Protein AF-A0A920E6V8-F1 (afdb_monomer_lite)

pLDDT: mean 83.41, std 9.69, range [48.25, 93.94]

Radius of gyration: 16.54 Å; chains: 1; bounding box: 35×21×46 Å

Sequence (73 aa):
MNSEYSYPINIGNDDEVTINEIASTLISILNSQSKVIYNDLPEDDPLKGNLIYIAKKILNWAPKIDKKMVLRC

Structure (mmCIF, N/CA/C/O backbone):
data_AF-A0A920E6V8-F1
#
_entry.id   AF-A0A920E6V8-F1
#
loop_
_atom_site.group_PDB
_atom_site.id
_atom_site.type_symbol
_atom_site.label_atom_id
_atom_site.label_alt_id
_atom_site.label_comp_id
_atom_site.label_asym_id
_atom_site.label_entity_id
_atom_site.label_seq_id
_atom_site.pdbx_PDB_ins_code
_atom_site.Cartn_x
_atom_site.Cartn_y
_atom_site.Cartn_z
_atom_site.occupancy
_atom_site.B_iso_or_equiv
_atom_site.auth_seq_id
_atom_site.auth_comp_id
_atom_site.auth_asym_id
_atom_site.auth_atom_id
_atom_site.pdbx_PDB_model_num
ATOM 1 N N . M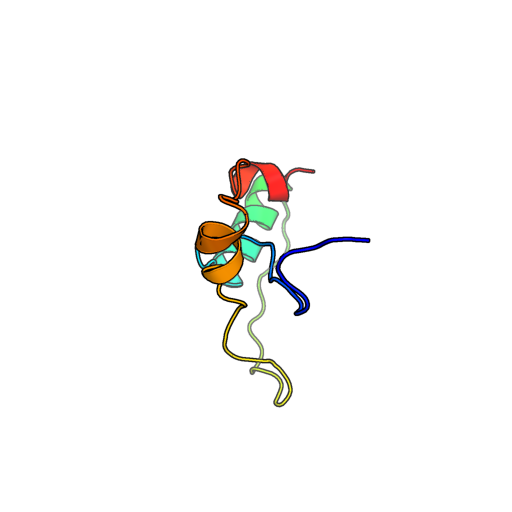ET A 1 1 ? 12.395 17.761 -26.502 1.00 48.25 1 MET A N 1
ATOM 2 C CA . MET A 1 1 ? 11.696 16.664 -25.803 1.00 48.25 1 MET A CA 1
ATOM 3 C C . MET A 1 1 ? 12.126 15.370 -26.465 1.00 48.25 1 MET A C 1
ATOM 5 O O . MET A 1 1 ? 11.533 15.000 -27.462 1.00 48.25 1 MET A O 1
ATOM 9 N N . ASN A 1 2 ? 13.192 14.745 -25.967 1.00 60.47 2 ASN A N 1
ATOM 10 C CA . ASN A 1 2 ? 13.646 13.444 -26.457 1.00 60.47 2 ASN A CA 1
ATOM 11 C C . ASN A 1 2 ? 13.580 12.493 -25.266 1.00 60.47 2 ASN A C 1
ATOM 13 O O . ASN A 1 2 ? 14.505 12.457 -24.458 1.00 60.47 2 ASN A O 1
ATOM 17 N N . SER A 1 3 ? 12.446 11.820 -25.095 1.00 70.69 3 SER A N 1
ATOM 18 C CA . SER A 1 3 ? 12.370 10.653 -24.226 1.00 70.69 3 SER A CA 1
ATOM 19 C C . SER A 1 3 ? 12.381 9.414 -25.110 1.00 70.69 3 SER A C 1
ATOM 21 O O . SER A 1 3 ? 11.607 9.311 -26.056 1.00 70.69 3 SER A O 1
ATOM 23 N N . GLU A 1 4 ? 13.233 8.454 -24.766 1.00 76.88 4 GLU A N 1
ATOM 24 C CA . GLU A 1 4 ? 13.275 7.121 -25.387 1.00 76.88 4 GLU A CA 1
ATOM 25 C C . GLU A 1 4 ? 12.023 6.280 -25.038 1.00 76.88 4 GLU A C 1
ATOM 27 O O . GLU A 1 4 ? 11.877 5.137 -25.464 1.00 76.88 4 GLU A O 1
ATOM 32 N N . TYR A 1 5 ? 11.104 6.841 -24.241 1.00 83.06 5 TYR A N 1
ATOM 33 C CA . TYR A 1 5 ? 9.847 6.232 -23.825 1.00 83.06 5 TYR A CA 1
ATOM 34 C C . TYR A 1 5 ? 8.705 7.252 -23.903 1.00 83.06 5 TYR A C 1
ATOM 36 O O . TYR A 1 5 ? 8.824 8.355 -23.365 1.00 83.06 5 TYR A O 1
ATOM 44 N N . SER A 1 6 ? 7.604 6.893 -24.569 1.00 88.88 6 SER A N 1
ATOM 45 C CA . SER A 1 6 ? 6.493 7.814 -24.891 1.00 88.88 6 SER A CA 1
ATOM 46 C C . SER A 1 6 ? 5.172 7.491 -24.184 1.00 88.88 6 SER A C 1
ATOM 48 O O . SER A 1 6 ? 4.183 8.188 -24.389 1.00 88.88 6 SER A O 1
ATOM 50 N N . TYR A 1 7 ? 5.137 6.442 -23.362 1.00 88.81 7 TYR A N 1
ATOM 51 C CA . TYR A 1 7 ? 3.940 6.025 -22.629 1.00 88.81 7 TYR A CA 1
ATOM 52 C C . TYR A 1 7 ? 3.991 6.508 -21.169 1.00 88.81 7 TYR A C 1
ATOM 54 O O . TYR A 1 7 ? 5.066 6.859 -20.674 1.00 88.81 7 TYR A O 1
ATOM 62 N N . PRO A 1 8 ? 2.861 6.533 -20.442 1.00 88.44 8 PRO A N 1
ATOM 63 C CA . PRO A 1 8 ? 2.891 6.763 -19.003 1.00 88.44 8 PRO A CA 1
ATOM 64 C C . PRO A 1 8 ? 3.680 5.657 -18.285 1.00 88.44 8 PRO A C 1
ATOM 66 O O . PRO A 1 8 ? 3.635 4.482 -18.661 1.00 88.44 8 PRO A O 1
ATOM 69 N N . ILE A 1 9 ? 4.413 6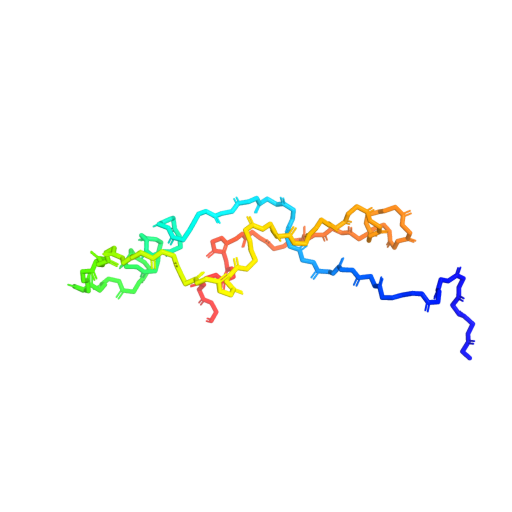.045 -17.241 1.00 87.75 9 ILE A N 1
ATOM 70 C CA . ILE A 1 9 ? 5.114 5.133 -16.333 1.00 87.75 9 ILE A CA 1
ATOM 71 C C . ILE A 1 9 ? 4.509 5.303 -14.945 1.00 87.75 9 ILE A C 1
ATOM 73 O O . ILE A 1 9 ? 4.488 6.408 -14.407 1.00 87.75 9 ILE A O 1
ATOM 77 N N . ASN A 1 10 ? 4.067 4.195 -14.353 1.00 88.38 10 ASN A N 1
ATOM 78 C CA . ASN A 1 10 ? 3.630 4.173 -12.963 1.00 88.38 10 ASN A CA 1
ATOM 79 C C . ASN A 1 10 ? 4.831 4.357 -12.026 1.00 88.38 10 ASN A C 1
ATOM 81 O O . ASN A 1 10 ? 5.783 3.578 -12.077 1.00 88.38 10 ASN A O 1
ATOM 85 N N . ILE A 1 11 ? 4.758 5.362 -11.154 1.00 88.19 11 ILE A N 1
ATOM 86 C CA . ILE A 1 11 ? 5.738 5.668 -10.107 1.00 88.19 11 ILE A CA 1
ATOM 87 C C . ILE A 1 11 ? 5.031 5.491 -8.763 1.00 88.19 11 ILE A C 1
ATOM 89 O O . ILE A 1 11 ? 4.021 6.139 -8.508 1.00 88.19 11 ILE A O 1
ATOM 93 N N . GLY A 1 12 ? 5.526 4.593 -7.915 1.00 82.19 12 GLY A N 1
ATOM 94 C CA . GLY A 1 12 ? 4.858 4.221 -6.667 1.00 82.19 12 GLY A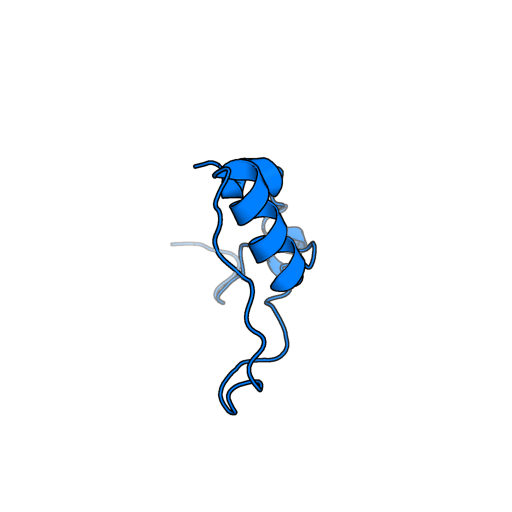 CA 1
ATOM 95 C C . GLY A 1 12 ? 5.620 3.164 -5.871 1.00 82.19 12 GLY A C 1
ATOM 96 O O . GLY A 1 12 ? 6.750 2.826 -6.201 1.00 82.19 12 GLY A O 1
ATOM 97 N N . ASN A 1 13 ? 5.023 2.639 -4.811 1.00 83.12 13 ASN A N 1
ATOM 98 C CA . ASN A 1 13 ? 5.635 1.551 -4.052 1.00 83.12 13 ASN A CA 1
ATOM 99 C C . ASN A 1 13 ? 5.210 0.192 -4.638 1.00 83.12 13 ASN A C 1
ATOM 101 O O . ASN A 1 13 ? 4.042 0.034 -4.984 1.00 83.12 13 ASN A O 1
ATOM 105 N N . ASP A 1 14 ? 6.137 -0.758 -4.793 1.00 78.62 14 ASP A N 1
ATOM 106 C CA . ASP A 1 14 ? 5.824 -2.137 -5.198 1.00 78.62 14 ASP A CA 1
ATOM 107 C C . ASP A 1 14 ? 5.361 -3.009 -4.041 1.00 78.62 14 ASP A C 1
ATOM 109 O O . ASP A 1 14 ? 4.695 -4.017 -4.264 1.00 78.62 14 ASP A O 1
ATOM 113 N N . ASP A 1 15 ? 5.713 -2.639 -2.819 1.00 78.44 15 ASP A N 1
ATOM 114 C CA . ASP A 1 15 ? 5.309 -3.403 -1.663 1.00 78.44 15 ASP A CA 1
ATOM 115 C C . ASP A 1 15 ? 3.812 -3.175 -1.384 1.00 78.44 15 ASP A C 1
ATOM 117 O O . ASP A 1 15 ? 3.407 -2.086 -0.954 1.00 78.44 15 ASP A O 1
ATOM 121 N N . GLU A 1 16 ? 2.996 -4.218 -1.516 1.00 76.88 16 GLU A N 1
ATOM 122 C CA . GLU A 1 16 ? 1.573 -4.163 -1.170 1.00 76.88 16 GLU A CA 1
ATOM 123 C C . GLU A 1 16 ? 1.365 -3.820 0.319 1.00 76.88 16 GLU A C 1
ATOM 125 O O . GLU A 1 16 ? 2.170 -4.163 1.191 1.00 76.88 16 GLU A O 1
ATOM 130 N N . VAL A 1 17 ? 0.308 -3.058 0.604 1.00 80.75 17 VAL A N 1
ATOM 131 C CA . VAL A 1 17 ? -0.171 -2.757 1.960 1.00 80.75 17 VAL A CA 1
ATOM 132 C C . VAL A 1 17 ? -1.676 -2.909 1.936 1.00 80.75 17 VAL A C 1
ATOM 134 O O . VAL A 1 17 ? -2.346 -2.369 1.056 1.00 80.75 17 VAL A O 1
ATOM 137 N N . THR A 1 18 ? -2.218 -3.617 2.912 1.00 86.62 18 THR A N 1
ATOM 138 C CA . THR A 1 18 ? -3.665 -3.718 3.072 1.00 86.62 18 THR A CA 1
ATOM 139 C C . THR A 1 18 ? -4.232 -2.438 3.689 1.00 86.62 18 THR A C 1
ATOM 141 O O . THR A 1 18 ? -3.580 -1.761 4.487 1.00 86.62 18 THR A O 1
ATOM 144 N N . ILE A 1 19 ? -5.495 -2.123 3.396 1.00 87.19 19 ILE A N 1
ATOM 145 C CA . ILE A 1 19 ? -6.192 -0.988 4.027 1.00 87.19 19 ILE A CA 1
ATOM 146 C C . ILE A 1 19 ? -6.171 -1.114 5.565 1.00 87.19 19 ILE A C 1
ATOM 148 O O . ILE A 1 19 ? -5.998 -0.119 6.271 1.00 87.19 19 ILE A O 1
ATOM 152 N N . ASN A 1 20 ? -6.249 -2.340 6.092 1.00 90.19 20 ASN A N 1
ATOM 153 C CA . ASN A 1 20 ? -6.184 -2.615 7.530 1.00 90.19 20 ASN A CA 1
ATOM 154 C C . ASN A 1 20 ? -4.841 -2.240 8.163 1.00 90.19 20 ASN A C 1
ATOM 156 O O . ASN A 1 20 ? -4.814 -1.700 9.273 1.00 90.19 20 ASN A O 1
ATOM 160 N N . GLU A 1 21 ? -3.727 -2.509 7.484 1.00 89.75 21 GLU A N 1
ATOM 161 C CA . GLU A 1 21 ? -2.395 -2.130 7.962 1.00 89.75 21 GLU A CA 1
ATOM 162 C C . GLU A 1 21 ? -2.231 -0.610 7.992 1.00 89.75 21 GLU A C 1
ATOM 164 O O . GLU A 1 21 ? -1.689 -0.074 8.962 1.00 89.75 21 GLU A O 1
ATOM 169 N N . ILE A 1 22 ? -2.752 0.096 6.980 1.00 89.94 22 ILE A N 1
ATOM 170 C CA . ILE A 1 22 ? -2.758 1.566 6.945 1.00 89.94 22 ILE A CA 1
ATOM 171 C C . ILE A 1 22 ? -3.578 2.113 8.117 1.00 89.94 22 ILE A C 1
ATOM 173 O O . ILE A 1 22 ? -3.069 2.923 8.892 1.00 89.94 22 ILE A O 1
ATOM 177 N N . ALA A 1 23 ? -4.813 1.635 8.295 1.00 92.19 23 ALA A N 1
ATOM 178 C CA . ALA A 1 23 ? -5.694 2.073 9.375 1.00 92.19 23 ALA A CA 1
ATOM 179 C C . ALA A 1 23 ? -5.063 1.841 10.759 1.00 92.19 23 ALA A C 1
ATOM 181 O O . ALA A 1 23 ? -5.034 2.748 11.593 1.00 92.19 23 ALA A O 1
ATOM 182 N N . SER A 1 24 ? -4.486 0.657 10.979 1.00 91.38 24 SER A N 1
ATOM 183 C CA . SER A 1 24 ? -3.814 0.304 12.236 1.00 91.38 24 SER A CA 1
ATOM 184 C C . SER A 1 24 ? -2.591 1.188 12.498 1.00 91.38 24 SER A C 1
ATOM 186 O O . SER A 1 24 ? -2.381 1.658 13.618 1.00 91.38 24 SER A O 1
ATOM 188 N N . THR A 1 25 ? -1.801 1.461 11.456 1.00 90.62 25 THR A N 1
ATOM 189 C CA . THR A 1 25 ? -0.610 2.315 11.546 1.00 90.62 25 THR A CA 1
ATOM 190 C C . THR A 1 25 ? -0.982 3.758 11.884 1.00 90.62 25 THR A C 1
ATOM 192 O O . THR A 1 25 ? -0.362 4.355 12.761 1.00 90.62 25 THR A O 1
ATOM 195 N N . LEU A 1 26 ? -2.028 4.307 11.260 1.00 90.62 26 LEU A N 1
ATOM 196 C CA . LEU A 1 26 ? -2.506 5.665 11.537 1.00 90.62 26 LEU A CA 1
ATOM 197 C C . LEU A 1 26 ? -3.045 5.811 12.961 1.00 90.62 26 LEU A C 1
ATOM 199 O O . LEU A 1 26 ? -2.680 6.763 13.649 1.00 90.62 26 LEU A O 1
ATOM 203 N N . ILE A 1 27 ? -3.857 4.858 13.433 1.00 92.62 27 ILE A N 1
ATOM 204 C CA . ILE A 1 27 ? -4.353 4.854 14.819 1.00 92.62 27 ILE A CA 1
ATOM 205 C C . ILE A 1 27 ? -3.176 4.867 15.802 1.00 92.62 27 ILE A C 1
ATOM 207 O O . ILE A 1 27 ? -3.182 5.652 16.751 1.00 92.62 27 ILE A O 1
ATOM 211 N N . SER A 1 28 ? -2.145 4.055 15.541 1.00 91.25 28 SER A N 1
ATOM 212 C CA . SER A 1 28 ? -0.945 3.988 16.378 1.00 91.25 28 SER A CA 1
ATOM 213 C C . SER A 1 28 ? -0.109 5.271 16.344 1.00 91.25 28 SER A C 1
ATOM 215 O O . SER A 1 28 ? 0.351 5.703 17.398 1.00 91.25 28 SER A O 1
ATOM 217 N N . ILE A 1 29 ? 0.113 5.875 15.171 1.00 91.31 29 ILE A N 1
ATOM 218 C CA . ILE A 1 29 ? 0.944 7.084 15.026 1.00 91.31 29 ILE A CA 1
ATOM 219 C C . ILE A 1 29 ? 0.249 8.306 15.631 1.00 91.31 29 ILE A C 1
ATOM 221 O O . ILE A 1 29 ? 0.907 9.130 16.262 1.00 91.31 29 ILE A O 1
ATOM 225 N N . LEU A 1 30 ? -1.068 8.416 15.452 1.00 91.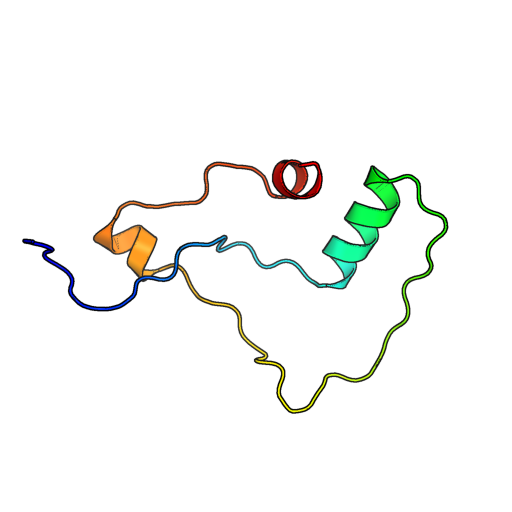50 30 LEU A N 1
ATOM 226 C CA . LEU A 1 30 ? -1.865 9.552 15.919 1.00 91.50 30 LEU A CA 1
ATOM 227 C C . LEU A 1 30 ? -2.353 9.394 17.366 1.00 91.50 30 LEU A C 1
ATOM 229 O O . LEU A 1 30 ? -2.966 10.318 17.894 1.00 91.50 30 LEU A O 1
ATOM 233 N N . ASN A 1 31 ? -2.118 8.237 17.998 1.00 91.75 31 ASN A N 1
ATOM 234 C CA . ASN A 1 31 ? -2.694 7.869 19.297 1.00 91.75 31 ASN A CA 1
ATOM 235 C C . ASN A 1 31 ? -4.221 8.101 19.343 1.00 91.75 31 ASN A C 1
ATOM 237 O O . ASN A 1 31 ? -4.765 8.674 20.289 1.00 91.75 31 ASN A O 1
ATOM 241 N N . SER A 1 32 ? -4.904 7.712 18.264 1.00 92.88 32 SER A N 1
ATOM 242 C CA . SER A 1 32 ? -6.328 7.980 18.070 1.00 92.88 32 SER A CA 1
ATOM 243 C C . SER A 1 32 ? -7.208 6.945 18.779 1.00 92.88 32 SER A C 1
ATOM 245 O O . SER A 1 32 ? -6.850 5.776 18.883 1.00 92.88 32 SER A O 1
ATOM 247 N N . GLN A 1 33 ? -8.403 7.357 19.210 1.00 93.94 33 GLN A N 1
ATOM 248 C CA . GLN A 1 33 ? -9.458 6.453 19.696 1.00 93.94 33 GLN A CA 1
ATOM 249 C C . GLN A 1 33 ? -10.439 6.019 18.590 1.00 93.94 33 GLN A C 1
ATOM 251 O O . GLN A 1 33 ? -11.458 5.383 18.875 1.00 93.94 33 GLN A O 1
ATOM 256 N N . SER A 1 34 ? -10.165 6.377 17.330 1.00 93.19 34 SER A N 1
ATOM 257 C CA . SER A 1 34 ? -10.985 5.988 16.181 1.00 93.19 34 SER A CA 1
ATOM 258 C C . SER A 1 34 ? -11.121 4.468 16.067 1.00 93.19 34 SER A C 1
ATOM 260 O O . SER A 1 34 ? -10.161 3.724 16.255 1.00 93.19 34 SER A O 1
ATOM 262 N N . LYS A 1 35 ? -12.322 4.008 15.708 1.00 91.94 35 LYS A N 1
ATOM 263 C CA . LYS A 1 35 ? -12.611 2.593 15.444 1.00 91.94 35 LYS A CA 1
ATOM 264 C C . LYS A 1 35 ? -12.548 2.317 13.945 1.00 91.94 35 LYS A C 1
ATOM 266 O O . LYS A 1 35 ? -13.036 3.120 13.155 1.00 91.94 35 LYS A O 1
ATOM 271 N N . VAL A 1 36 ? -11.992 1.168 13.570 1.00 92.75 36 VAL A N 1
ATOM 272 C CA . VAL A 1 36 ? -12.033 0.673 12.187 1.00 92.75 36 VAL A CA 1
ATOM 273 C C . VAL A 1 36 ? -13.394 0.020 11.945 1.00 92.75 36 VAL A C 1
ATOM 275 O O . VAL A 1 36 ? -13.799 -0.853 12.712 1.00 92.75 36 VAL A O 1
ATOM 278 N N . ILE A 1 37 ? -14.099 0.460 10.903 1.00 93.69 37 ILE A N 1
ATOM 279 C CA . ILE A 1 37 ? -15.389 -0.094 10.473 1.00 93.69 37 ILE A CA 1
ATOM 280 C C . ILE A 1 37 ? -15.191 -0.710 9.091 1.00 93.69 37 ILE A C 1
ATOM 282 O O . ILE A 1 37 ? -14.636 -0.066 8.203 1.00 93.69 37 ILE A O 1
ATOM 286 N N . TYR A 1 38 ? -15.640 -1.951 8.930 1.00 92.12 38 TYR A N 1
ATOM 287 C CA . TYR A 1 38 ? -15.567 -2.689 7.674 1.00 92.12 38 TYR A CA 1
ATOM 288 C C . TYR A 1 38 ? -16.868 -2.505 6.903 1.00 92.12 38 TYR A C 1
ATOM 290 O O . TYR A 1 38 ? -17.942 -2.712 7.464 1.00 92.12 38 TYR A O 1
ATOM 298 N N . ASN A 1 39 ? -16.753 -2.130 5.635 1.00 89.25 39 ASN A N 1
ATOM 299 C CA . ASN A 1 39 ? -17.864 -2.028 4.698 1.00 89.25 39 ASN A CA 1
ATOM 300 C C . ASN A 1 39 ? -17.563 -2.901 3.479 1.00 89.25 39 ASN A C 1
ATOM 302 O O . ASN A 1 39 ? -16.400 -3.225 3.222 1.00 89.25 39 ASN A O 1
ATOM 306 N N . ASP A 1 40 ? -18.607 -3.253 2.738 1.00 89.00 40 ASP A N 1
ATOM 307 C CA . ASP A 1 40 ? -18.462 -3.984 1.484 1.00 89.00 40 ASP A CA 1
ATOM 308 C C . ASP A 1 40 ? -17.693 -3.152 0.446 1.00 89.00 40 ASP A C 1
ATOM 310 O O . ASP A 1 40 ? -17.743 -1.917 0.449 1.00 89.00 40 ASP A O 1
ATOM 314 N N . LEU A 1 41 ? -16.955 -3.842 -0.430 1.00 82.50 41 LEU A N 1
ATOM 315 C CA . LEU A 1 41 ? -16.173 -3.200 -1.483 1.00 82.50 41 LEU A CA 1
ATOM 316 C C . LEU A 1 41 ? -17.120 -2.499 -2.477 1.00 82.50 41 LEU A C 1
ATOM 318 O O . LEU A 1 41 ? -18.070 -3.136 -2.943 1.00 82.50 41 LEU A O 1
ATOM 322 N N . PRO A 1 42 ? -16.876 -1.225 -2.832 1.00 84.31 42 PRO A N 1
ATOM 323 C CA . PRO A 1 42 ? -17.639 -0.573 -3.884 1.00 84.31 42 PRO A CA 1
ATOM 324 C C . PRO A 1 42 ? -17.396 -1.255 -5.236 1.00 84.31 42 PRO A C 1
ATOM 326 O O . PRO A 1 42 ? -16.293 -1.713 -5.524 1.00 84.31 42 PRO A O 1
ATOM 329 N N . GLU A 1 43 ? -18.425 -1.288 -6.082 1.00 81.44 43 GLU A N 1
ATOM 330 C CA . GLU A 1 43 ? -18.389 -1.967 -7.388 1.00 81.44 43 GLU A CA 1
ATOM 331 C C . GLU A 1 43 ? -17.326 -1.380 -8.342 1.00 81.44 43 GLU A C 1
ATOM 333 O O . GLU A 1 43 ? -16.749 -2.103 -9.151 1.00 81.44 43 GLU A O 1
ATOM 338 N N . ASP A 1 44 ? -17.009 -0.091 -8.185 1.00 81.06 44 ASP A N 1
ATOM 339 C CA . ASP A 1 44 ? -16.046 0.645 -9.013 1.00 81.06 44 ASP A CA 1
ATOM 340 C C . ASP A 1 44 ? -14.592 0.605 -8.496 1.00 81.06 44 ASP A C 1
ATOM 342 O O . ASP A 1 44 ? -13.720 1.253 -9.082 1.00 81.06 44 ASP A O 1
ATOM 346 N N . ASP A 1 45 ? -14.293 -0.104 -7.399 1.00 77.88 45 ASP A N 1
ATOM 347 C CA . ASP A 1 45 ? -12.950 -0.085 -6.805 1.00 77.88 45 ASP A CA 1
ATOM 348 C C . ASP A 1 45 ? -11.997 -1.060 -7.532 1.00 77.88 45 ASP A C 1
ATOM 350 O O . ASP A 1 45 ? -12.209 -2.282 -7.519 1.00 77.88 45 ASP A O 1
ATOM 354 N N . PRO A 1 46 ? -10.933 -0.571 -8.198 1.00 70.06 46 PRO A N 1
ATOM 355 C CA . PRO A 1 46 ? -9.989 -1.440 -8.880 1.00 70.06 46 PRO A CA 1
ATOM 356 C C . PRO A 1 46 ? -9.232 -2.327 -7.882 1.00 70.06 46 PRO A C 1
ATOM 358 O O . PRO A 1 46 ? -8.362 -1.884 -7.140 1.00 70.06 46 PRO A O 1
ATOM 361 N N . LEU A 1 47 ? -9.478 -3.635 -7.963 1.00 69.56 47 LEU A N 1
ATOM 362 C CA . LEU A 1 47 ? -8.888 -4.662 -7.091 1.00 69.56 47 LEU A CA 1
ATOM 363 C C . LEU A 1 47 ? -7.352 -4.778 -7.143 1.00 69.56 47 LEU A C 1
ATOM 365 O O . LEU A 1 47 ? -6.770 -5.490 -6.326 1.00 69.56 47 LEU A O 1
ATOM 369 N N . LYS A 1 48 ? -6.679 -4.158 -8.120 1.00 66.94 48 LYS A N 1
ATOM 370 C CA . LYS A 1 48 ? -5.243 -4.353 -8.356 1.00 66.94 48 LYS A CA 1
ATOM 371 C C . LYS A 1 48 ? -4.497 -3.029 -8.462 1.00 66.94 48 LYS A C 1
ATOM 373 O O . LYS A 1 48 ? -4.773 -2.216 -9.341 1.00 66.94 48 LYS A O 1
ATOM 378 N N . GLY A 1 49 ? -3.502 -2.864 -7.592 1.00 66.50 49 GLY A N 1
ATOM 379 C CA . GLY A 1 49 ? -2.584 -1.731 -7.599 1.00 66.50 49 GLY A CA 1
ATOM 380 C C . GLY A 1 49 ? -1.639 -1.714 -8.805 1.00 66.50 49 GLY A C 1
ATOM 381 O O . GLY A 1 49 ? -1.391 -2.719 -9.478 1.00 66.50 49 GLY A O 1
ATOM 382 N N . ASN A 1 50 ? -1.088 -0.534 -9.071 1.00 64.88 50 ASN A N 1
ATOM 383 C CA . ASN A 1 50 ? -0.192 -0.282 -10.192 1.00 64.88 50 ASN A CA 1
ATOM 384 C C . ASN A 1 50 ? 1.191 -0.925 -9.983 1.00 64.88 50 ASN A C 1
ATOM 386 O O . ASN A 1 50 ? 1.955 -0.518 -9.114 1.00 64.88 50 ASN A O 1
ATOM 390 N N . LEU A 1 51 ? 1.558 -1.878 -10.846 1.00 76.12 51 LEU A N 1
ATOM 391 C CA . LEU A 1 51 ? 2.900 -2.472 -10.875 1.00 76.12 51 LEU A CA 1
ATOM 392 C C . LEU A 1 51 ? 3.931 -1.465 -11.427 1.00 76.12 51 LEU A C 1
ATOM 394 O O . LEU A 1 51 ? 3.775 -0.956 -12.538 1.00 76.12 51 LEU A O 1
ATOM 398 N N . ILE A 1 52 ? 5.028 -1.229 -10.699 1.00 87.69 52 ILE A N 1
ATOM 399 C CA . ILE A 1 52 ? 6.112 -0.290 -11.080 1.00 87.69 52 ILE A CA 1
ATOM 400 C C . ILE A 1 52 ? 7.242 -0.933 -11.905 1.00 87.69 52 ILE A C 1
ATOM 402 O O . ILE A 1 52 ? 8.344 -0.393 -12.012 1.00 87.69 52 ILE A O 1
ATOM 406 N N . TYR A 1 53 ? 6.996 -2.105 -12.498 1.00 87.75 53 TYR A N 1
ATOM 407 C CA . TYR A 1 53 ? 8.004 -2.867 -13.247 1.00 87.75 53 TYR A CA 1
ATOM 408 C C . TYR A 1 53 ? 8.698 -2.031 -14.339 1.00 87.75 53 TYR A C 1
ATOM 410 O O . TYR A 1 53 ? 9.919 -2.074 -14.489 1.00 87.75 53 TYR A O 1
ATOM 418 N N . ILE A 1 54 ? 7.924 -1.221 -15.066 1.00 88.62 54 ILE A N 1
ATOM 419 C CA . ILE A 1 54 ? 8.424 -0.356 -16.143 1.00 88.62 54 ILE A CA 1
ATOM 420 C C . ILE A 1 54 ? 9.368 0.722 -15.591 1.00 88.62 54 ILE A C 1
ATOM 422 O O . ILE A 1 54 ? 10.417 0.975 -16.182 1.00 88.62 54 ILE A O 1
ATOM 426 N N . ALA A 1 55 ? 9.051 1.307 -14.433 1.00 90.81 55 ALA A N 1
ATOM 427 C CA . ALA A 1 55 ? 9.891 2.315 -13.793 1.00 90.81 55 ALA A CA 1
ATOM 428 C C . ALA A 1 55 ? 11.248 1.740 -13.367 1.00 90.81 55 ALA A C 1
ATOM 430 O O . ALA A 1 55 ? 12.287 2.343 -13.639 1.00 90.81 55 ALA A O 1
ATOM 431 N N . LYS A 1 56 ? 11.255 0.535 -12.782 1.00 89.88 56 LYS A N 1
ATOM 432 C CA . LYS A 1 56 ? 12.495 -0.175 -12.429 1.00 89.88 56 LYS A CA 1
ATOM 433 C C . LYS A 1 56 ? 13.350 -0.460 -13.661 1.00 89.88 56 LYS A C 1
ATOM 435 O O . LYS A 1 56 ? 14.555 -0.247 -13.635 1.00 89.88 56 LYS A O 1
ATOM 440 N N . LYS A 1 57 ? 12.727 -0.914 -14.751 1.00 90.56 57 LYS A N 1
ATOM 441 C CA . LYS A 1 57 ? 13.434 -1.339 -15.966 1.00 90.56 57 LYS A CA 1
ATOM 442 C C . LYS A 1 57 ? 13.981 -0.178 -16.799 1.00 90.56 57 LYS A C 1
ATOM 444 O O . LYS A 1 57 ? 15.090 -0.279 -17.306 1.00 90.56 57 LYS A O 1
ATOM 449 N N . ILE A 1 58 ? 13.195 0.883 -16.980 1.00 91.00 58 ILE A N 1
ATOM 450 C CA . ILE A 1 58 ? 13.513 1.976 -17.916 1.00 91.00 58 ILE A CA 1
ATOM 451 C C . ILE A 1 58 ? 14.212 3.133 -17.208 1.00 91.00 58 ILE A C 1
ATOM 453 O O . ILE A 1 58 ? 15.142 3.719 -17.752 1.00 91.00 58 ILE A O 1
ATOM 457 N N . LEU A 1 59 ? 13.774 3.463 -15.993 1.00 90.12 59 LEU A N 1
ATOM 458 C CA . LEU A 1 59 ? 14.263 4.629 -15.254 1.00 90.12 59 LEU A CA 1
ATOM 459 C C . LEU A 1 59 ? 15.264 4.260 -14.154 1.00 90.12 59 LEU A C 1
ATOM 461 O O . LEU A 1 59 ? 15.749 5.152 -13.461 1.00 90.12 59 LEU A O 1
ATOM 465 N N . ASN A 1 60 ? 15.536 2.963 -13.952 1.00 90.12 60 ASN A N 1
ATOM 466 C CA . ASN A 1 60 ? 16.258 2.452 -12.783 1.00 90.12 60 ASN A CA 1
ATOM 467 C C . ASN A 1 60 ? 15.689 3.024 -11.467 1.00 90.12 60 ASN A C 1
ATOM 469 O O . ASN A 1 60 ? 16.419 3.382 -10.541 1.00 90.12 60 ASN A O 1
A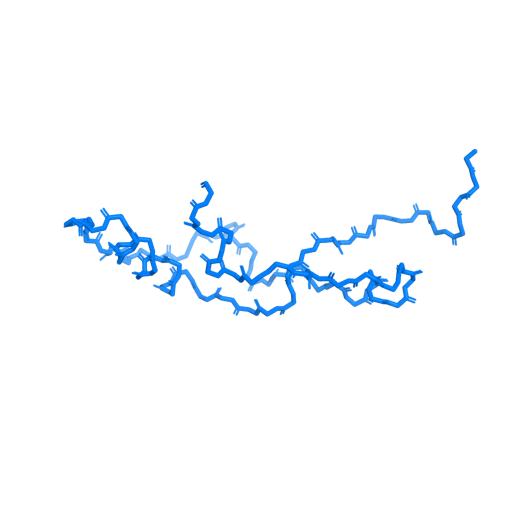TOM 473 N N . TRP A 1 61 ? 14.363 3.188 -11.430 1.00 89.88 61 TRP A N 1
ATOM 474 C CA . TRP A 1 61 ? 13.658 3.873 -10.357 1.00 89.88 61 TRP A CA 1
ATOM 475 C C . TRP A 1 61 ? 13.067 2.877 -9.361 1.00 89.88 61 TRP A C 1
ATOM 477 O O . TRP A 1 61 ? 12.439 1.893 -9.748 1.00 89.88 61 TRP A O 1
ATOM 487 N N . ALA A 1 62 ? 13.233 3.173 -8.074 1.00 88.31 62 ALA A N 1
ATOM 488 C CA . ALA A 1 62 ? 12.616 2.459 -6.966 1.00 88.31 62 ALA A CA 1
ATOM 489 C C . ALA A 1 62 ? 12.307 3.442 -5.820 1.00 88.31 62 ALA A C 1
ATOM 491 O O . ALA A 1 62 ? 13.013 4.455 -5.684 1.00 88.31 62 ALA A O 1
ATOM 492 N N . PRO A 1 63 ? 11.284 3.168 -4.990 1.00 87.81 63 PRO A N 1
ATOM 493 C CA . PRO A 1 63 ? 11.015 3.962 -3.797 1.00 87.81 63 PRO A CA 1
ATOM 494 C C . PRO A 1 63 ? 12.221 3.920 -2.847 1.00 87.81 63 PRO A C 1
ATOM 496 O O . PRO A 1 63 ? 12.810 2.869 -2.612 1.00 87.81 63 PRO A O 1
ATOM 499 N N . LYS A 1 64 ? 12.607 5.082 -2.309 1.00 86.31 64 LYS A N 1
ATOM 500 C CA . LYS A 1 64 ? 13.739 5.220 -1.367 1.00 86.31 64 LYS A CA 1
ATOM 501 C C . LYS A 1 64 ? 13.308 5.453 0.080 1.00 86.31 64 LYS A C 1
ATOM 503 O O . LYS A 1 64 ? 14.143 5.409 0.976 1.00 86.31 64 LYS A O 1
ATOM 508 N N . ILE A 1 65 ? 12.035 5.778 0.290 1.00 83.06 65 ILE A N 1
ATOM 509 C CA . ILE A 1 65 ? 11.482 6.141 1.594 1.00 83.06 65 ILE A CA 1
ATOM 510 C C . ILE A 1 65 ? 10.674 4.957 2.111 1.00 83.06 65 ILE A C 1
ATOM 512 O O . ILE A 1 65 ? 9.851 4.404 1.382 1.00 83.06 65 ILE A O 1
ATOM 516 N N . ASP A 1 66 ? 10.907 4.595 3.371 1.00 81.12 66 ASP A N 1
ATOM 517 C CA . ASP A 1 66 ? 10.141 3.553 4.050 1.00 81.12 66 ASP A CA 1
ATOM 518 C C . ASP A 1 66 ? 8.674 3.971 4.233 1.00 81.12 66 ASP A C 1
ATOM 520 O O . ASP A 1 66 ? 8.361 5.125 4.542 1.00 81.12 66 ASP A O 1
ATOM 524 N N . LYS A 1 67 ? 7.757 3.011 4.100 1.00 73.94 67 LYS A N 1
ATOM 525 C CA . LYS A 1 67 ? 6.309 3.234 4.229 1.00 73.94 67 LYS A CA 1
ATOM 526 C C . LYS A 1 67 ? 5.918 3.927 5.533 1.00 73.94 67 LYS A C 1
ATOM 528 O O . LYS A 1 67 ? 5.079 4.827 5.525 1.00 73.94 67 LYS A O 1
ATOM 533 N N . LYS A 1 68 ? 6.525 3.531 6.657 1.00 74.44 68 LYS A N 1
ATOM 534 C CA . LYS A 1 68 ? 6.222 4.108 7.975 1.00 74.44 68 LYS A CA 1
ATOM 535 C C . LYS A 1 68 ? 6.598 5.578 8.044 1.00 74.44 68 LYS A C 1
ATOM 537 O O . LYS A 1 68 ? 5.997 6.310 8.820 1.00 74.44 68 LYS A O 1
ATOM 542 N N . MET A 1 69 ? 7.593 6.004 7.270 1.00 72.81 69 MET A N 1
ATOM 543 C CA . MET A 1 69 ? 7.989 7.404 7.203 1.00 72.81 69 MET A CA 1
ATOM 544 C C . MET A 1 69 ? 6.968 8.233 6.416 1.00 72.81 69 MET A C 1
ATOM 546 O O . MET A 1 69 ? 6.629 9.322 6.862 1.00 72.81 69 MET A O 1
ATOM 550 N N . VAL A 1 70 ? 6.415 7.704 5.317 1.00 73.25 70 VAL A N 1
ATOM 551 C CA . VAL A 1 70 ? 5.394 8.403 4.507 1.00 73.25 70 VAL A CA 1
ATOM 552 C C . VAL A 1 70 ? 4.116 8.681 5.304 1.00 73.25 70 VAL A C 1
ATOM 554 O O . VAL A 1 70 ? 3.541 9.755 5.182 1.00 73.25 70 VAL A O 1
ATOM 557 N N . LEU A 1 71 ? 3.694 7.752 6.166 1.00 78.31 71 LEU A N 1
ATOM 558 C CA . LEU A 1 71 ? 2.490 7.906 6.998 1.00 78.31 71 LEU A CA 1
ATOM 559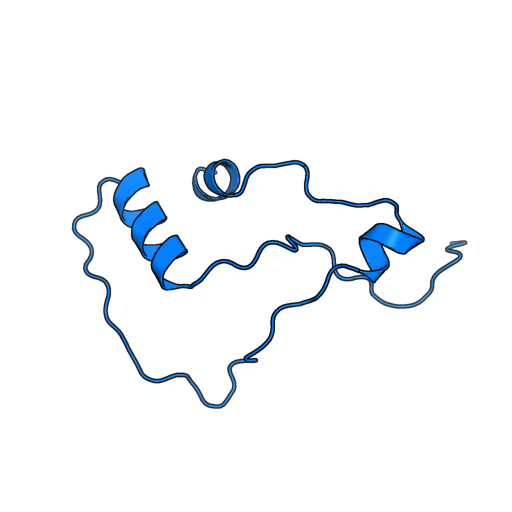 C C . LEU A 1 71 ? 2.653 8.890 8.177 1.00 78.31 71 LEU A C 1
ATOM 561 O O . LEU A 1 71 ? 1.734 9.030 8.981 1.00 78.31 71 LEU A O 1
ATOM 565 N N . ARG A 1 72 ? 3.818 9.535 8.320 1.00 71.75 72 ARG A N 1
ATOM 566 C CA . ARG A 1 72 ? 4.124 10.503 9.392 1.00 71.75 72 ARG A CA 1
ATOM 567 C C . ARG A 1 72 ? 4.274 11.944 8.900 1.00 71.75 72 ARG A C 1
ATOM 569 O O . ARG A 1 72 ? 4.545 12.808 9.732 1.00 71.75 72 ARG A O 1
ATOM 576 N N . CYS A 1 73 ? 4.181 12.178 7.592 1.00 54.69 73 CYS A N 1
ATOM 577 C CA . CYS A 1 73 ? 4.311 13.503 6.985 1.00 54.69 73 CYS A CA 1
ATOM 578 C C . CYS A 1 73 ? 3.015 14.311 7.060 1.00 54.69 73 CYS A C 1
ATOM 580 O O . CYS A 1 73 ? 1.927 13.698 6.984 1.00 54.69 73 CYS A O 1
#

Foldseek 3Di:
DDDPDDDDADDDAQDDDDPVNLVVLLCVLVVDPDDDDDDDDDPPDPPDDDHRPCCCVRVVDHDPDDPSVVSND

Secondary structure (DSSP, 8-state):
---S--S----S--S---HHHHHHHHHHHHT--PPP---PPPTT--SSPPP-HHHHHHH-----S-HHHHTT-